Protein 4KUK (pdb70)

Nearest PDB structures (foldseek):
  4kuk-assembly1_A-2  TM=1.008E+00  e=7.410E-22  Dinoroseobacter shibae DFL 12 = DSM 16493
  6gbv-assembly1_A-2  TM=1.007E+00  e=4.038E-21  Dinoroseobacter shibae DFL 12 = DSM 16493
  6gba-assembly1_A-2  TM=1.007E+00  e=4.266E-21  Dinoroseobacter shibae DFL 12 = DSM 16493
  6gb3-assembly1_A-2  TM=1.007E+00  e=6.978E-21  Dinoroseobacter shibae DFL 12 = DSM 16493
  7zqu-assembly1_A-2  TM=9.534E-01  e=9.124E-20  Dinoroseobacter shibae DFL 12 = DSM 16493

Radius of gyration: 13.69 Å; Cα contacts (8 Å, |Δi|>4): 220; chains: 1; bounding box: 30×28×39 Å

Organism: Dinoroseobacter shibae (strain DSM 16493 / NCIMB 14021 / DFL 12) (NCBI:txid398580)

B-factor: mean 19.87, std 11.49, range [8.02, 72.9]

Foldseek 3Di:
DDDPPCVVPDPVQVPFFKWKFFVVDPQRFTQDTDVRVCVVQVHDPVVGGPHHPCQQADDPWDVVVVVVVVVVVVVQAWDWDFTWGHHPVGDIFTWGKIKHFDADPVRHTGIIMITTDTDD

Solvent-accessible surface area: 6971 Å² total; per-residue (Å²): 204,168,71,99,33,38,73,91,41,44,97,61,1,79,139,39,8,0,10,4,12,20,42,98,78,121,92,31,7,2,52,55,8,12,110,41,0,19,125,46,2,45,36,81,86,154,42,0,73,53,113,26,35,122,30,4,53,26,124,109,15,82,96,146,14,46,72,48,19,110,85,11,37,127,67,70,66,166,31,58,38,66,5,51,6,24,70,120,120,47,44,53,18,63,1,104,20,46,15,53,23,25,93,36,149,151,48,82,49,84,35,12,0,4,1,8,64,34,55,205

Sequence (120 aa):
DIADLRALLDEDEAEMSVVVFSDPSQPDNPMMIYVSDAFLVQQTGYTLEEVVLGRNCRRFLQGPDTNPHAVEAIRQGLKAETRFTIDILNYRKDGSAFVNRLRIRPIYDPEEGNLMFFAGAQNPVL

Structure (mmCIF, N/CA/C/O backbone):
data_4KUK
#
_entry.id   4KUK
#
_cell.length_a   89.978
_cell.length_b   30.595
_cell.length_c   49.332
_cell.angle_alpha   90.00
_cell.angle_beta   113.03
_cell.angle_gamma   90.00
#
_symmetry.space_group_name_H-M   'C 1 2 1'
#
loop_
_entity.id
_entity.type
_entity.pdbx_description
1 polymer 'blue-light photoreceptor'
2 non-polymer RIBOFLAVIN
3 non-polymer 'ACETIC ACID'
4 water water
#
loop_
_atom_site.group_PDB
_atom_site.id
_atom_site.type_symbol
_atom_site.label_atom_id
_atom_site.label_alt_id
_atom_site.label_comp_id
_atom_site.label_asym_id
_atom_site.label_entity_id
_atom_site.label_seq_id
_atom_site.pdbx_PDB_ins_code
_atom_site.Cartn_x
_atom_site.Cartn_y
_atom_site.Cartn_z
_atom_site.occupancy
_atom_site.B_iso_or_equiv
_atom_site.auth_seq_id
_atom_site.auth_comp_id
_atom_site.auth_asym_id
_atom_site.auth_atom_id
_atom_site.pdbx_PDB_model_num
ATOM 1 N N . ASP A 1 20 ? 21.513 5.542 -29.240 1.00 46.29 20 ASP A N 1
ATOM 2 C CA . ASP A 1 20 ? 20.533 6.410 -28.585 1.00 45.16 20 ASP A CA 1
ATOM 3 C C . ASP A 1 20 ? 19.823 5.732 -27.416 1.00 34.00 20 ASP A C 1
ATOM 4 O O . ASP A 1 20 ? 19.316 4.610 -27.531 1.00 27.93 20 ASP A O 1
ATOM 9 N N . ILE A 1 21 ? 19.783 6.431 -26.292 1.00 33.48 21 ILE A N 1
ATOM 10 C CA . ILE A 1 21 ? 19.220 5.889 -25.066 1.00 34.44 21 ILE A CA 1
ATOM 11 C C . ILE A 1 21 ? 17.890 6.563 -24.783 1.00 23.45 21 ILE A C 1
ATOM 12 O O . ILE A 1 21 ? 17.758 7.791 -24.907 1.00 31.66 21 ILE A O 1
ATOM 17 N N . ALA A 1 22 ? 16.895 5.753 -24.433 1.00 23.62 22 ALA A N 1
ATOM 18 C CA . ALA A 1 22 ? 15.599 6.286 -24.065 1.00 27.10 22 ALA A CA 1
ATOM 19 C C . ALA A 1 22 ? 15.758 7.216 -22.864 1.00 22.95 22 ALA A C 1
ATOM 20 O O . ALA A 1 22 ? 16.476 6.907 -21.890 1.00 24.57 22 ALA A O 1
ATOM 22 N N . ASP A 1 23 ? 15.094 8.359 -22.957 1.00 24.31 23 ASP A N 1
ATOM 23 C CA . ASP A 1 23 ? 14.981 9.292 -21.852 1.00 26.68 23 ASP A CA 1
ATOM 24 C C . ASP A 1 23 ? 13.829 8.847 -20.985 1.00 22.51 23 ASP A C 1
ATOM 25 O O . ASP A 1 23 ? 12.704 9.338 -21.112 1.00 25.39 23 ASP A O 1
ATOM 30 N N . LEU A 1 24 ? 14.104 7.914 -20.093 1.00 20.69 24 LEU A N 1
ATOM 31 C CA . LEU A 1 24 ? 13.052 7.352 -19.276 1.00 26.90 24 LEU A CA 1
ATOM 32 C C . LEU A 1 24 ? 12.476 8.388 -18.312 1.00 30.14 24 LEU A C 1
ATOM 33 O O . LEU A 1 24 ? 11.288 8.330 -17.961 1.00 32.68 24 LEU A O 1
ATOM 38 N N . ARG A 1 25 ? 13.297 9.364 -17.932 1.00 32.77 25 ARG A N 1
ATOM 39 C CA . ARG A 1 25 ? 12.868 10.371 -16.963 1.00 41.60 25 ARG A CA 1
ATOM 40 C C . ARG A 1 25 ? 11.797 11.251 -17.550 1.00 35.97 25 ARG A C 1
ATOM 41 O O . ARG A 1 25 ? 11.149 11.994 -16.818 1.00 39.84 25 ARG A O 1
ATOM 43 N N . ALA A 1 26 ? 11.596 11.179 -18.869 1.00 28.76 26 ALA A N 1
ATOM 44 C CA . ALA A 1 26 ? 10.544 11.965 -19.492 1.00 34.16 26 ALA A CA 1
ATOM 45 C C . ALA A 1 26 ? 9.180 11.486 -19.019 1.00 43.94 26 ALA A C 1
ATOM 46 O O . ALA A 1 26 ? 8.173 12.141 -19.252 1.00 60.61 26 ALA A O 1
ATOM 48 N N . LEU A 1 27 ? 9.152 10.355 -18.324 1.00 40.99 27 LEU A N 1
ATOM 49 C CA . LEU A 1 27 ? 7.892 9.712 -17.948 1.00 36.91 27 LEU A CA 1
ATOM 50 C C . LEU A 1 27 ? 7.644 9.878 -16.452 1.00 34.98 27 LEU A C 1
ATOM 51 O O . LEU A 1 27 ? 6.710 9.278 -15.891 1.00 37.04 27 LEU A O 1
ATOM 56 N N . LEU A 1 28 ? 8.505 10.681 -15.815 1.00 39.48 28 LEU A N 1
ATOM 57 C CA . LEU A 1 28 ? 8.408 11.019 -14.394 1.00 41.56 28 LEU A CA 1
ATOM 58 C C . LEU A 1 28 ? 7.329 12.067 -14.188 1.00 47.51 28 LEU A C 1
ATOM 59 O O . LEU A 1 28 ? 7.052 12.862 -15.093 1.00 50.61 28 LEU A O 1
ATOM 64 N N . ASP A 1 29 ? 6.731 12.065 -12.995 1.00 54.09 29 ASP A N 1
ATOM 65 C CA . ASP A 1 29 ? 5.801 13.119 -12.574 1.00 45.90 29 ASP A CA 1
ATOM 66 C C . ASP A 1 29 ? 6.608 14.268 -11.970 1.00 49.32 29 ASP A C 1
ATOM 67 O O . ASP A 1 29 ? 7.809 14.111 -11.695 1.00 50.26 29 ASP A O 1
ATOM 69 N N . GLU A 1 30 ? 5.953 15.415 -11.772 1.00 51.21 30 GLU A N 1
ATOM 70 C CA . GLU A 1 30 ? 6.625 16.600 -11.252 1.00 54.22 30 GLU A CA 1
ATOM 71 C C . GLU A 1 30 ? 7.167 16.345 -9.847 1.00 57.98 30 GLU A C 1
ATOM 72 O O . GLU A 1 30 ? 8.285 16.763 -9.530 1.00 54.01 30 GLU A O 1
ATOM 74 N N . ASP A 1 31 ? 6.387 15.642 -9.020 1.00 55.53 31 ASP A N 1
ATOM 75 C CA . ASP A 1 31 ? 6.814 15.277 -7.663 1.00 51.10 31 ASP A CA 1
ATOM 76 C C . ASP A 1 31 ? 8.107 14.461 -7.658 1.00 51.11 31 ASP A C 1
ATOM 77 O O . ASP A 1 31 ? 8.922 14.555 -6.733 1.00 50.93 31 ASP A O 1
ATOM 79 N N . GLU A 1 32 ? 8.286 13.661 -8.704 1.00 45.65 32 GLU A N 1
ATOM 80 C CA . GLU A 1 32 ? 9.364 12.678 -8.752 1.00 48.11 32 GLU A CA 1
ATOM 81 C C . GLU A 1 32 ? 10.723 13.261 -9.177 1.00 52.55 32 GLU A C 1
ATOM 82 O O . GLU A 1 32 ? 11.765 12.629 -8.968 1.00 50.23 32 GLU A O 1
ATOM 88 N N . ALA A 1 33 ? 10.709 14.472 -9.739 1.00 42.99 33 ALA A N 1
ATOM 89 C CA . ALA A 1 33 ? 11.908 15.070 -10.334 1.00 45.39 33 ALA A CA 1
ATOM 90 C C . ALA A 1 33 ? 13.088 15.241 -9.371 1.00 48.80 33 ALA A C 1
ATOM 91 O O . ALA A 1 33 ? 14.237 14.964 -9.747 1.00 53.48 33 ALA A O 1
ATOM 93 N N . GLU A 1 34 ? 12.830 15.685 -8.140 1.00 36.26 34 GLU A N 1
ATOM 94 C CA . GLU A 1 34 ? 13.928 15.858 -7.177 1.00 29.07 34 GLU A CA 1
ATOM 95 C C . GLU A 1 34 ? 14.125 14.610 -6.317 1.00 36.29 34 GLU A C 1
ATOM 96 O O . GLU A 1 34 ? 14.785 14.645 -5.282 1.00 38.63 34 GLU A O 1
ATOM 102 N N . MET A 1 35 ? 13.523 13.502 -6.715 1.00 28.59 35 MET A N 1
ATOM 103 C CA . MET A 1 35 ? 13.495 12.426 -5.799 1.00 30.95 35 MET A CA 1
ATOM 104 C C . MET A 1 35 ? 14.365 11.297 -6.249 1.00 19.63 35 MET A C 1
ATOM 105 O O . MET A 1 35 ? 14.848 11.191 -7.408 1.00 13.47 35 MET A O 1
ATOM 110 N N . SER A 1 36 ? 14.513 10.414 -5.296 1.00 18.59 36 SER A N 1
ATOM 111 C CA . SER A 1 36 ? 14.817 9.039 -5.575 1.00 14.96 36 SER A CA 1
ATOM 112 C C . SER A 1 36 ? 13.627 8.456 -6.334 1.00 13.29 36 SER A C 1
ATOM 113 O O . SER A 1 36 ? 12.471 8.380 -5.815 1.00 14.78 36 SER A O 1
ATOM 116 N N . VAL A 1 37 ? 13.885 8.093 -7.582 1.00 15.75 37 VAL A N 1
ATOM 117 C CA A VAL A 1 37 ? 12.870 7.451 -8.378 0.64 15.98 37 VAL A CA 1
ATOM 118 C CA B VAL A 1 37 ? 12.873 7.490 -8.435 0.36 15.87 37 VAL A CA 1
ATOM 119 C C . VAL A 1 37 ? 13.503 6.401 -9.281 1.00 12.71 37 VAL A C 1
ATOM 120 O O . VAL A 1 37 ? 14.660 6.539 -9.717 1.00 11.30 37 VAL A O 1
ATOM 127 N N . VAL A 1 38 ? 12.751 5.321 -9.524 1.00 12.51 38 VAL A N 1
ATOM 128 C CA . VAL A 1 38 ? 13.245 4.213 -10.327 1.00 10.44 38 VAL A CA 1
ATOM 129 C C . VAL A 1 38 ? 12.129 3.726 -11.239 1.00 11.66 38 VAL A C 1
ATOM 130 O O . VAL A 1 38 ? 10.943 3.956 -10.967 1.00 12.58 38 VAL A O 1
ATOM 134 N N . PHE A 1 39 ? 12.500 3.080 -12.343 1.00 10.12 39 PHE A N 1
ATOM 135 C CA . PHE A 1 39 ? 11.520 2.353 -13.174 1.00 10.09 39 PHE A CA 1
ATOM 136 C C . PHE A 1 39 ? 11.968 0.916 -13.287 1.00 9.63 39 PHE A C 1
ATOM 137 O O . PHE A 1 39 ? 13.156 0.662 -13.465 1.00 11.36 39 PHE A O 1
ATOM 145 N N . SER A 1 40 ? 11.025 -0.011 -13.182 1.00 10.75 40 SER A N 1
ATOM 146 C CA . SER A 1 40 ? 11.288 -1.429 -13.395 1.00 11.22 40 SER A CA 1
ATOM 147 C C . SER A 1 40 ? 10.560 -1.906 -14.646 1.00 10.44 40 SER A C 1
ATOM 148 O O . SER A 1 40 ? 9.598 -1.275 -15.101 1.00 13.31 40 SER A O 1
ATOM 151 N N . ASP A 1 41 ? 11.052 -3.008 -15.201 1.00 11.82 41 ASP A N 1
ATOM 152 C CA . ASP A 1 41 ? 10.434 -3.624 -16.380 1.00 13.92 41 ASP A CA 1
ATOM 153 C C . ASP A 1 41 ? 9.874 -4.997 -16.004 1.00 14.78 41 ASP A C 1
ATOM 154 O O . ASP A 1 41 ? 10.622 -5.972 -15.940 1.00 14.39 41 ASP A O 1
ATOM 159 N N . PRO A 1 42 ? 8.573 -5.072 -15.732 1.00 15.79 42 PRO A N 1
ATOM 160 C CA . PRO A 1 42 ? 7.977 -6.342 -15.278 1.00 16.32 42 PRO A CA 1
ATOM 161 C C . PRO A 1 42 ? 7.908 -7.423 -16.352 1.00 18.12 42 PRO A C 1
ATOM 162 O O . PRO A 1 42 ? 7.591 -8.574 -16.030 1.00 20.91 42 PRO A O 1
ATOM 166 N N . SER A 1 43 ? 8.201 -7.079 -17.598 1.00 17.10 43 SER A N 1
ATOM 167 C CA . SER A 1 43 ? 8.238 -8.091 -18.636 1.00 18.15 43 SER A CA 1
ATOM 168 C C . SER A 1 43 ? 9.594 -8.799 -18.689 1.00 20.93 43 SER A C 1
ATOM 169 O O . SER A 1 43 ? 9.748 -9.773 -19.416 1.00 23.66 43 SER A O 1
ATOM 172 N N . GLN A 1 44 ? 10.570 -8.346 -17.897 1.00 18.08 44 GLN A N 1
ATOM 173 C CA . GLN A 1 44 ? 11.841 -9.032 -17.840 1.00 18.96 44 GLN A CA 1
ATOM 174 C C . GLN A 1 44 ? 11.864 -9.911 -16.608 1.00 19.26 44 GLN A C 1
ATOM 175 O O . GLN A 1 44 ? 11.168 -9.624 -15.623 1.00 20.14 44 GLN A O 1
ATOM 181 N N . PRO A 1 45 ? 12.671 -10.984 -16.640 1.00 20.51 45 PRO A N 1
ATOM 182 C CA . PRO A 1 45 ? 12.775 -11.874 -15.474 1.00 21.32 45 PRO A CA 1
ATOM 183 C C . PRO A 1 45 ? 13.161 -11.106 -14.217 1.00 18.84 45 PRO A C 1
ATOM 184 O O . PRO A 1 45 ? 14.134 -10.339 -14.213 1.00 19.85 45 PRO A O 1
ATOM 188 N N . ASP A 1 46 ? 12.365 -11.294 -13.176 1.00 18.26 46 ASP A N 1
ATOM 189 C CA . ASP A 1 46 ? 12.620 -10.706 -11.852 1.00 14.64 46 ASP A CA 1
ATOM 190 C C . ASP A 1 46 ? 12.363 -9.204 -11.790 1.00 14.59 46 ASP A C 1
ATOM 191 O O . ASP A 1 46 ? 12.775 -8.576 -10.838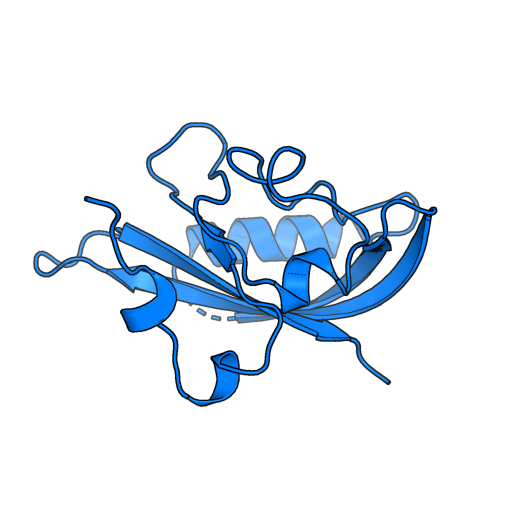 1.00 14.59 46 ASP A O 1
ATOM 196 N N . ASN A 1 47 ? 11.625 -8.652 -12.758 1.00 13.67 47 ASN A N 1
ATOM 197 C CA . ASN A 1 47 ? 11.151 -7.261 -12.686 1.00 13.50 47 ASN A CA 1
ATOM 198 C C . ASN A 1 47 ? 12.280 -6.287 -12.288 1.00 12.70 47 ASN A C 1
ATOM 199 O O . ASN A 1 47 ? 12.200 -5.596 -11.255 1.00 12.50 47 ASN A O 1
ATOM 204 N N . PRO A 1 48 ? 13.335 -6.249 -13.092 1.00 11.75 48 PRO A N 1
ATOM 205 C CA . PRO A 1 48 ? 14.538 -5.492 -12.716 1.00 12.52 48 PRO A CA 1
ATOM 206 C C . PRO A 1 48 ? 14.373 -3.996 -12.931 1.00 12.21 48 PRO A C 1
ATOM 207 O O . PRO A 1 48 ? 13.578 -3.543 -13.768 1.00 12.03 48 PRO A O 1
ATOM 211 N N A MET A 1 49 ? 15.113 -3.207 -12.164 0.63 8.43 49 MET A N 1
ATOM 212 N N B MET A 1 49 ? 15.151 -3.229 -12.170 0.37 14.91 49 MET A N 1
ATOM 213 C CA A MET A 1 49 ? 15.203 -1.781 -12.436 0.63 10.78 49 MET A CA 1
ATOM 214 C CA B MET A 1 49 ? 15.348 -1.802 -12.408 0.37 10.68 49 MET A CA 1
ATOM 215 C C A MET A 1 49 ? 15.978 -1.516 -13.710 0.63 10.92 49 MET A C 1
ATOM 216 C C B MET A 1 49 ? 15.983 -1.580 -13.776 0.37 15.53 49 MET A C 1
ATOM 217 O O A MET A 1 49 ? 17.107 -2.026 -13.900 0.63 12.06 49 MET A O 1
ATOM 218 O O B MET A 1 49 ? 17.027 -2.174 -14.094 0.37 17.95 49 MET A O 1
ATOM 227 N N . ILE A 1 50 ? 15.379 -0.713 -14.581 1.00 11.26 50 ILE A N 1
ATOM 228 C CA . ILE A 1 50 ? 15.994 -0.321 -15.855 1.00 12.35 50 ILE A CA 1
ATOM 229 C C . ILE A 1 50 ? 16.439 1.133 -15.838 1.00 12.18 50 ILE A C 1
ATOM 230 O O . ILE A 1 50 ? 17.163 1.566 -16.739 1.00 13.73 50 ILE A O 1
ATOM 235 N N . TYR A 1 51 ? 16.034 1.874 -14.808 1.00 12.02 51 TYR A N 1
ATOM 236 C CA . TYR A 1 51 ? 16.455 3.260 -14.616 1.00 12.62 51 TYR A CA 1
ATOM 237 C C . TYR A 1 51 ? 16.402 3.598 -13.132 1.00 12.67 51 TYR A C 1
ATOM 238 O O . TYR A 1 51 ? 15.429 3.240 -12.449 1.00 11.55 51 TYR A O 1
ATOM 247 N N . VAL A 1 52 ? 17.431 4.280 -12.633 1.00 12.97 52 VAL A N 1
ATOM 248 C CA . VAL A 1 52 ? 17.379 4.837 -11.287 1.00 11.87 52 VAL A CA 1
ATOM 249 C C . VAL A 1 52 ? 17.945 6.267 -11.340 1.00 10.88 52 VAL A C 1
ATOM 250 O O . VAL A 1 52 ? 18.898 6.563 -12.084 1.00 16.15 52 VAL A O 1
ATOM 254 N N . SER A 1 53 ? 17.361 7.161 -10.566 1.00 10.78 53 SER A N 1
ATOM 255 C CA . SER A 1 53 ? 17.828 8.538 -10.534 1.00 11.28 53 SER A CA 1
ATOM 256 C C . SER A 1 53 ? 19.110 8.645 -9.680 1.00 10.88 53 SER A C 1
ATOM 257 O O . SER A 1 53 ? 19.431 7.760 -8.863 1.00 10.36 53 SER A O 1
ATOM 260 N N . ASP A 1 54 ? 19.848 9.723 -9.884 1.00 10.87 54 ASP A N 1
ATOM 261 C CA . ASP A 1 54 ? 21.061 9.893 -9.099 1.00 11.47 54 ASP A CA 1
ATOM 262 C C . ASP A 1 54 ? 20.707 10.024 -7.625 1.00 9.86 54 ASP A C 1
ATOM 263 O O . ASP A 1 54 ? 21.431 9.535 -6.772 1.00 10.92 54 ASP A O 1
ATOM 268 N N . ALA A 1 55 ? 19.563 10.617 -7.301 1.00 11.34 55 ALA A N 1
ATOM 269 C CA . ALA A 1 55 ? 19.164 10.721 -5.887 1.00 10.48 55 ALA A CA 1
ATOM 270 C C . ALA A 1 55 ? 18.962 9.344 -5.260 1.00 11.30 55 ALA A C 1
ATOM 271 O O . ALA A 1 55 ? 19.260 9.150 -4.072 1.00 10.84 55 ALA A O 1
ATOM 273 N N . PHE A 1 56 ? 18.466 8.384 -6.043 1.00 9.99 56 PHE A N 1
ATOM 274 C CA . PHE A 1 56 ? 18.332 7.024 -5.537 1.00 9.59 56 PHE A CA 1
ATOM 275 C C . PHE A 1 56 ? 19.702 6.465 -5.191 1.00 12.18 56 PHE A C 1
ATOM 276 O O . PHE A 1 56 ? 19.881 5.890 -4.123 1.00 10.37 56 PHE A O 1
ATOM 284 N N . LEU A 1 57 ? 20.661 6.630 -6.105 1.00 10.80 57 LEU A N 1
ATOM 285 C CA . LEU A 1 57 ? 21.989 6.045 -5.886 1.00 10.38 57 LEU A CA 1
ATOM 286 C C . LEU A 1 57 ? 22.647 6.707 -4.696 1.00 12.67 57 LEU A C 1
ATOM 287 O O . LEU A 1 57 ? 23.335 6.042 -3.917 1.00 10.38 57 LEU A O 1
ATOM 292 N N . VAL A 1 58 ? 22.456 8.021 -4.559 1.00 10.05 58 VAL A N 1
ATOM 293 C CA . VAL A 1 58 ? 23.083 8.758 -3.459 1.00 10.49 58 VAL A CA 1
ATOM 294 C C . VAL A 1 58 ? 22.492 8.310 -2.120 1.00 11.93 58 VAL A C 1
ATOM 295 O O . VAL A 1 58 ? 23.225 8.076 -1.150 1.00 12.21 58 VAL A O 1
ATOM 299 N N . GLN A 1 59 ? 21.163 8.237 -2.034 1.00 11.33 59 GLN A N 1
ATOM 300 C CA A GLN A 1 59 ? 20.494 7.818 -0.798 0.48 13.26 59 GLN A CA 1
ATOM 301 C CA B GLN A 1 59 ? 20.544 7.853 -0.778 0.52 11.77 59 GLN A CA 1
ATOM 302 C C . GLN A 1 59 ? 20.877 6.400 -0.377 1.00 13.26 59 GLN A C 1
ATOM 303 O O . GLN A 1 59 ? 21.001 6.091 0.802 1.00 17.17 59 GLN A O 1
ATOM 314 N N . THR A 1 60 ? 21.052 5.513 -1.342 1.00 11.72 60 THR A N 1
ATOM 315 C CA . THR A 1 60 ? 21.249 4.096 -1.018 1.00 11.36 60 THR A CA 1
ATOM 316 C C . THR A 1 60 ? 22.716 3.662 -0.935 1.00 11.28 60 THR A C 1
ATOM 317 O O . THR A 1 60 ? 22.984 2.583 -0.410 1.00 12.67 60 THR A O 1
ATOM 321 N N . GLY A 1 61 ? 23.643 4.485 -1.444 1.00 11.57 61 GLY A N 1
ATOM 322 C CA . GLY A 1 61 ? 25.060 4.192 -1.313 1.00 12.47 61 GLY A CA 1
ATOM 323 C C . GLY A 1 61 ? 25.646 3.303 -2.416 1.00 11.19 61 GLY A C 1
ATOM 324 O O . GLY A 1 61 ? 26.769 2.764 -2.252 1.00 13.33 61 GLY A O 1
ATOM 325 N N . TYR A 1 62 ? 24.911 3.167 -3.539 1.00 11.13 62 TYR A N 1
ATOM 326 C CA .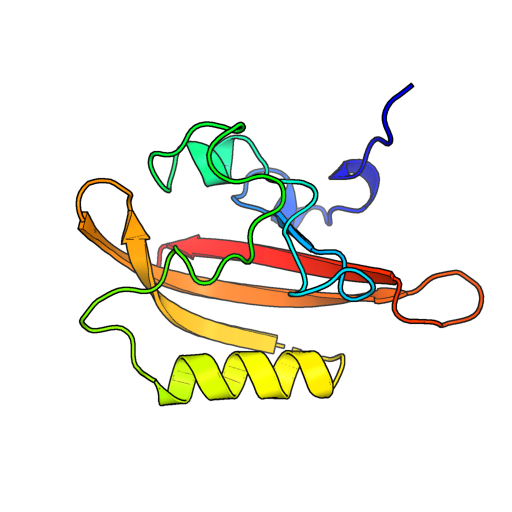 TYR A 1 62 ? 25.327 2.309 -4.656 1.00 10.30 62 TYR A CA 1
ATOM 327 C C . TYR A 1 62 ? 25.785 3.067 -5.888 1.00 14.12 62 TYR A C 1
ATOM 328 O O . TYR A 1 62 ? 25.439 4.236 -6.075 1.00 13.33 62 TYR A O 1
ATOM 337 N N . THR A 1 63 ? 26.535 2.378 -6.744 1.00 15.36 63 THR A N 1
ATOM 338 C CA . THR A 1 63 ? 26.849 2.900 -8.071 1.00 16.61 63 THR A CA 1
ATOM 339 C C . THR A 1 63 ? 25.829 2.344 -9.064 1.00 14.27 63 THR A C 1
ATOM 340 O O . THR A 1 63 ? 25.106 1.382 -8.778 1.00 15.01 63 THR A O 1
ATOM 344 N N . LEU A 1 64 ? 25.759 2.960 -10.225 1.00 15.88 64 LEU A N 1
ATOM 345 C CA . LEU A 1 64 ? 24.819 2.540 -11.246 1.00 14.06 64 LEU A CA 1
ATOM 346 C C . LEU A 1 64 ? 25.020 1.075 -11.613 1.00 16.34 64 LEU A C 1
ATOM 347 O O . LEU A 1 64 ? 24.042 0.320 -11.693 1.00 19.05 64 LEU A O 1
ATOM 352 N N . GLU A 1 65 ? 26.279 0.663 -11.801 1.00 20.38 65 GLU A N 1
ATOM 353 C CA . GLU A 1 65 ? 26.620 -0.706 -12.212 1.00 22.79 65 GLU A CA 1
ATOM 354 C C . GLU A 1 65 ? 26.106 -1.727 -11.194 1.00 22.53 65 GLU A C 1
ATOM 355 O O . GLU A 1 65 ? 25.771 -2.869 -11.540 1.00 21.39 65 GLU A O 1
ATOM 361 N N . GLU A 1 66 ? 26.007 -1.303 -9.936 1.00 17.64 66 GLU A N 1
ATOM 362 C CA . GLU A 1 66 ? 25.613 -2.201 -8.873 1.00 18.39 66 GLU A CA 1
ATOM 363 C C . GLU A 1 66 ? 24.115 -2.410 -8.807 1.00 18.61 66 GLU A C 1
ATOM 364 O O . GLU A 1 66 ? 23.656 -3.347 -8.165 1.00 26.50 66 GLU A O 1
ATOM 370 N N . VAL A 1 67 ? 23.350 -1.539 -9.455 1.00 16.08 67 VAL A N 1
ATOM 371 C CA A VAL A 1 67 ? 21.898 -1.512 -9.318 0.34 19.88 67 VAL A CA 1
ATOM 372 C CA B VAL A 1 67 ? 21.905 -1.635 -9.313 0.66 16.61 67 VAL A CA 1
ATOM 373 C C . VAL A 1 67 ? 21.123 -1.885 -10.594 1.00 14.37 67 VAL A C 1
ATOM 374 O O . VAL A 1 67 ? 20.117 -2.593 -10.547 1.00 14.07 67 VAL A O 1
ATOM 381 N N . LEU A 1 68 ? 21.559 -1.359 -11.742 1.00 14.47 68 LEU A N 1
ATOM 382 C CA . LEU A 1 68 ? 20.760 -1.605 -12.966 1.00 15.42 68 LEU A CA 1
ATOM 383 C C . LEU A 1 68 ? 20.683 -3.073 -13.279 1.00 14.64 68 LEU A C 1
ATOM 384 O O . LEU A 1 68 ? 21.687 -3.781 -13.205 1.00 15.26 68 LEU A O 1
ATOM 389 N N . GLY A 1 69 ? 19.487 -3.508 -13.651 1.00 14.19 69 GLY A N 1
ATOM 390 C CA . GLY A 1 69 ? 19.261 -4.886 -14.030 1.00 14.74 69 GLY A CA 1
ATOM 391 C C . GLY A 1 69 ? 18.950 -5.765 -12.835 1.00 12.09 69 GLY A C 1
ATOM 392 O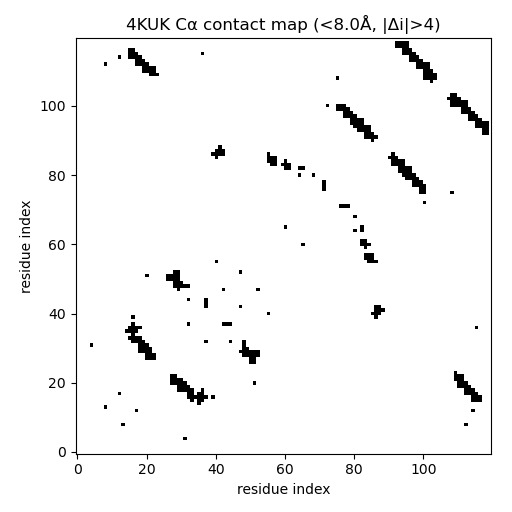 O . GLY A 1 69 ? 18.770 -6.968 -13.014 1.00 15.62 69 GLY A O 1
ATOM 393 N N . ARG A 1 70 ? 18.876 -5.178 -11.627 1.00 12.50 70 ARG A N 1
ATOM 394 C CA . ARG A 1 70 ? 18.507 -5.941 -10.433 1.00 11.61 70 ARG A CA 1
ATOM 395 C C . ARG A 1 70 ? 17.140 -5.516 -9.944 1.00 9.49 70 ARG A C 1
ATOM 396 O O . ARG A 1 70 ? 16.790 -4.351 -10.037 1.00 10.20 70 ARG A O 1
ATOM 404 N N . ASN A 1 71 ? 16.416 -6.459 -9.351 1.00 11.04 71 ASN A N 1
ATOM 405 C CA . ASN A 1 71 ? 15.216 -6.142 -8.595 1.00 11.46 71 ASN A CA 1
ATOM 406 C C . ASN A 1 71 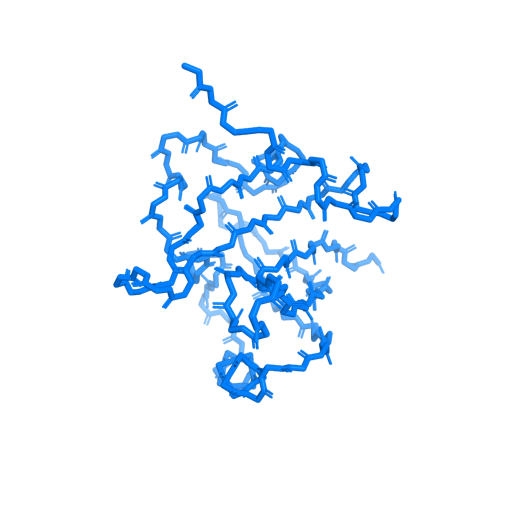? 15.567 -5.287 -7.372 1.00 8.72 71 ASN A C 1
ATOM 407 O O . ASN A 1 71 ? 16.588 -5.494 -6.729 1.00 12.95 71 ASN A O 1
ATOM 412 N N . CYS A 1 72 ? 14.700 -4.336 -7.021 1.00 10.89 72 CYS A N 1
ATOM 413 C CA . CYS A 1 72 ? 14.985 -3.420 -5.937 1.00 10.17 72 CYS A CA 1
ATOM 414 C C . CYS A 1 72 ? 14.913 -4.041 -4.525 1.00 10.40 72 CYS A C 1
ATOM 415 O O . CYS A 1 72 ? 15.106 -3.335 -3.525 1.00 12.09 72 CYS A O 1
ATOM 418 N N A ARG A 1 73 ? 14.667 -5.345 -4.426 0.48 10.40 73 ARG A N 1
ATOM 419 N N B ARG A 1 73 ? 14.690 -5.363 -4.460 0.52 12.67 73 ARG A N 1
ATOM 420 C CA A ARG A 1 73 ? 14.582 -5.952 -3.097 0.48 11.59 73 ARG A CA 1
ATOM 421 C CA B ARG A 1 73 ? 14.665 -6.106 -3.188 0.52 15.09 73 ARG A CA 1
ATOM 422 C C A ARG A 1 73 ? 15.957 -6.003 -2.363 0.48 12.27 73 ARG A C 1
ATOM 423 C C B ARG A 1 73 ? 15.943 -5.915 -2.357 0.52 13.42 73 ARG A C 1
ATOM 424 O O A ARG A 1 73 ? 16.027 -6.401 -1.200 0.48 15.77 73 ARG A O 1
ATOM 425 O O B ARG A 1 73 ? 15.939 -6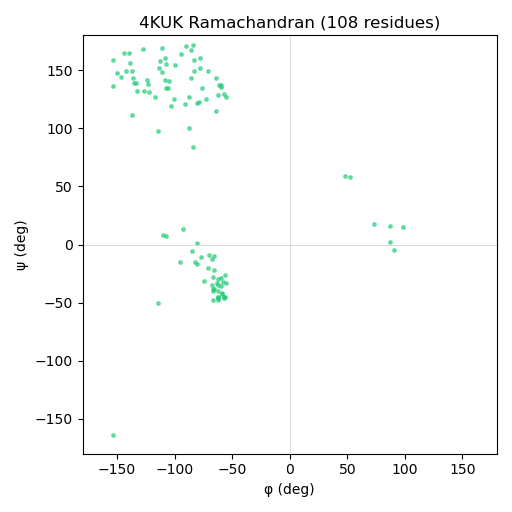.080 -1.136 0.52 9.57 73 ARG A O 1
ATOM 440 N N . PHE A 1 74 ? 17.046 -5.592 -3.020 1.00 12.86 74 PHE A N 1
ATOM 441 C CA . PHE A 1 74 ? 18.327 -5.441 -2.303 1.00 12.34 74 PHE A CA 1
ATOM 442 C C . PHE A 1 74 ? 18.302 -4.286 -1.264 1.00 9.52 74 PHE A C 1
ATOM 443 O O . PHE A 1 74 ? 19.169 -4.213 -0.415 1.00 13.04 74 PHE A O 1
ATOM 451 N N . LEU A 1 75 ? 17.300 -3.394 -1.318 1.00 10.26 75 LEU A N 1
ATOM 452 C CA . LEU A 1 75 ? 17.151 -2.386 -0.276 1.00 10.72 75 LEU A CA 1
ATOM 453 C C . LEU A 1 75 ? 16.535 -2.970 1.005 1.00 9.44 75 LEU A C 1
ATOM 454 O O . LEU A 1 75 ? 16.521 -2.307 2.048 1.00 11.29 75 LEU A O 1
ATOM 459 N N . GLN A 1 76 ? 16.032 -4.196 0.938 1.00 9.45 76 GLN A N 1
ATOM 460 C CA . GLN A 1 76 ? 15.463 -4.806 2.151 1.00 10.76 76 GLN A CA 1
ATOM 461 C C . GLN A 1 76 ? 16.600 -5.411 2.969 1.00 12.46 76 GLN A C 1
ATOM 462 O O . GLN A 1 76 ? 17.676 -5.701 2.437 1.00 15.30 76 GLN A O 1
ATOM 468 N N . GLY A 1 77 ? 16.380 -5.609 4.258 1.00 10.96 77 GLY A N 1
ATOM 469 C CA . GLY A 1 77 ? 17.444 -6.085 5.130 1.00 10.54 77 GLY A CA 1
ATOM 470 C C . GLY A 1 77 ? 16.880 -6.832 6.324 1.00 10.75 77 GLY A C 1
ATOM 471 O O . GLY A 1 77 ? 15.720 -7.259 6.331 1.00 11.93 77 GLY A O 1
ATOM 472 N N . PRO A 1 78 ? 17.699 -7.020 7.346 1.00 12.75 78 PRO A N 1
ATOM 473 C CA . PRO A 1 78 ? 17.400 -8.032 8.365 1.00 15.70 78 PRO A CA 1
ATOM 474 C C . PRO A 1 78 ? 16.116 -7.784 9.138 1.00 13.05 78 PRO A C 1
ATOM 475 O O . PRO A 1 78 ? 15.460 -8.748 9.518 1.00 15.76 78 PRO A O 1
ATOM 479 N N . ASP A 1 79 ? 15.721 -6.530 9.316 1.00 11.76 79 ASP A N 1
ATOM 480 C CA . ASP A 1 79 ? 14.530 -6.235 10.122 1.00 13.20 79 ASP A CA 1
ATOM 481 C C . ASP A 1 79 ? 13.386 -5.739 9.259 1.00 13.32 79 ASP A C 1
ATOM 482 O O . ASP A 1 79 ? 12.379 -5.323 9.785 1.00 15.03 79 ASP A O 1
ATOM 487 N N . THR A 1 80 ? 13.539 -5.800 7.932 1.00 11.75 80 THR A N 1
ATOM 488 C CA . THR A 1 80 ? 12.425 -5.482 7.042 1.00 12.48 80 THR A CA 1
ATOM 489 C C . THR A 1 80 ? 11.267 -6.444 7.324 1.00 10.63 80 THR A C 1
ATOM 490 O O . THR A 1 80 ? 11.468 -7.657 7.473 1.00 13.04 80 THR A O 1
ATOM 494 N N . ASN A 1 81 ? 10.039 -5.923 7.368 1.00 10.41 81 ASN A N 1
ATOM 495 C CA . ASN A 1 81 ? 8.896 -6.785 7.682 1.00 12.12 81 ASN A CA 1
ATOM 496 C C . ASN A 1 81 ? 8.482 -7.609 6.448 1.00 13.77 81 ASN A C 1
ATOM 497 O O . ASN A 1 81 ? 8.170 -7.048 5.416 1.00 12.06 81 ASN A O 1
ATOM 502 N N . PRO A 1 82 ? 8.471 -8.945 6.559 1.00 13.38 82 PRO A N 1
ATOM 503 C CA . PRO A 1 82 ? 8.172 -9.776 5.383 1.00 12.35 82 PRO A CA 1
ATOM 504 C C . PRO A 1 82 ? 6.735 -9.602 4.889 1.00 10.54 82 PRO A C 1
ATOM 505 O O . PRO A 1 82 ? 6.469 -9.845 3.710 1.00 11.71 82 PRO A O 1
ATOM 509 N N . HIS A 1 83 ? 5.830 -9.143 5.752 1.00 10.77 83 HIS A N 1
ATOM 510 C CA . HIS A 1 83 ? 4.477 -8.877 5.277 1.00 10.73 83 HIS A CA 1
ATOM 511 C C . HIS A 1 83 ? 4.422 -7.604 4.431 1.00 9.51 83 HIS A C 1
ATOM 512 O O . HIS A 1 83 ? 3.608 -7.503 3.505 1.00 11.03 83 HIS A O 1
ATOM 519 N N . ALA A 1 84 ? 5.273 -6.638 4.735 1.00 10.02 84 ALA A N 1
ATOM 520 C CA . ALA A 1 84 ? 5.323 -5.445 3.899 1.00 11.35 84 ALA A CA 1
ATOM 521 C C . ALA A 1 84 ? 5.861 -5.810 2.513 1.00 10.88 84 ALA A C 1
ATOM 522 O O . ALA A 1 84 ? 5.402 -5.286 1.489 1.00 11.00 84 ALA A O 1
ATOM 524 N N . VAL A 1 85 ? 6.835 -6.718 2.485 1.00 9.86 85 VAL A N 1
ATOM 525 C CA . VAL A 1 85 ? 7.369 -7.185 1.219 1.00 9.82 85 VAL A CA 1
ATOM 526 C C . VAL A 1 85 ? 6.258 -7.884 0.423 1.00 9.39 85 VAL A C 1
ATOM 527 O O . VAL A 1 85 ? 6.114 -7.659 -0.793 1.00 11.40 85 VAL A O 1
ATOM 531 N N . GLU A 1 86 ? 5.479 -8.739 1.081 1.00 11.78 86 GLU A N 1
ATOM 532 C CA . GLU A 1 86 ? 4.401 -9.422 0.374 1.00 11.93 86 GLU A CA 1
ATOM 533 C C . GLU A 1 86 ? 3.301 -8.444 -0.058 1.00 10.68 86 GLU A C 1
ATOM 534 O O . GLU A 1 86 ? 2.695 -8.603 -1.134 1.00 10.91 86 GLU A O 1
ATOM 540 N N . ALA A 1 87 ? 3.040 -7.432 0.761 1.00 10.41 87 ALA A N 1
ATOM 541 C CA . ALA A 1 87 ? 2.102 -6.376 0.376 1.00 9.63 87 ALA A CA 1
ATOM 542 C C . AL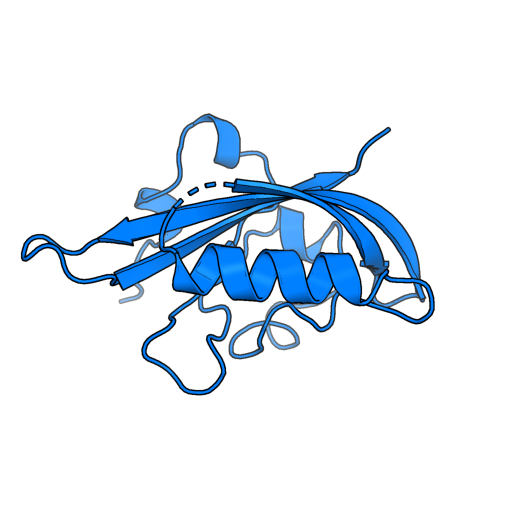A A 1 87 ? 2.522 -5.698 -0.944 1.00 8.55 87 ALA A C 1
ATOM 543 O O . ALA A 1 87 ? 1.696 -5.460 -1.823 1.00 10.46 87 ALA A O 1
ATOM 545 N N . ILE A 1 88 ? 3.803 -5.361 -1.075 1.00 10.92 88 ILE A N 1
ATOM 546 C CA . ILE A 1 88 ? 4.277 -4.755 -2.314 1.00 10.80 88 ILE A CA 1
ATOM 547 C C . ILE A 1 88 ? 4.094 -5.727 -3.472 1.00 11.45 88 ILE A C 1
ATOM 548 O O . ILE A 1 88 ? 3.625 -5.332 -4.553 1.00 12.55 88 ILE A O 1
ATOM 553 N N . ARG A 1 89 ? 4.466 -6.993 -3.266 1.00 9.70 89 ARG A N 1
ATOM 554 C CA . ARG A 1 89 ? 4.313 -7.992 -4.336 1.00 10.24 89 ARG A CA 1
ATOM 555 C C . ARG A 1 89 ? 2.860 -8.068 -4.826 1.00 10.54 89 ARG A C 1
ATOM 556 O O . ARG A 1 89 ? 2.601 -8.080 -6.027 1.00 11.89 89 ARG A O 1
ATOM 564 N N . GLN A 1 90 ? 1.927 -8.100 -3.882 1.00 11.09 90 GLN A N 1
ATOM 565 C CA . GLN A 1 90 ? 0.505 -8.131 -4.230 1.00 10.85 90 GLN A CA 1
ATOM 566 C C . GLN A 1 90 ? 0.049 -6.829 -4.903 1.00 11.00 90 GLN A C 1
ATOM 567 O O . GLN A 1 90 ? -0.756 -6.853 -5.844 1.00 10.15 90 GLN A O 1
ATOM 573 N N . GLY A 1 91 ? 0.547 -5.698 -4.409 1.00 9.85 91 GLY A N 1
ATOM 574 C CA . GLY A 1 91 ? 0.247 -4.415 -5.005 1.00 10.77 91 GLY A CA 1
ATOM 575 C C . GLY A 1 91 ? 0.684 -4.379 -6.470 1.00 11.30 91 GLY A C 1
ATOM 576 O O . GLY A 1 91 ? -0.024 -3.815 -7.339 1.00 13.08 91 GLY A O 1
ATOM 577 N N . LEU A 1 92 ? 1.871 -4.948 -6.752 1.00 10.14 92 LEU A N 1
ATOM 578 C CA . LEU A 1 92 ? 2.356 -5.036 -8.138 1.00 11.58 92 LEU A CA 1
ATOM 579 C C . LEU A 1 92 ? 1.410 -5.900 -8.980 1.00 11.33 92 LEU A C 1
ATOM 580 O O . LEU A 1 92 ? 1.051 -5.534 -10.109 1.00 13.22 92 LEU A O 1
ATOM 585 N N . LYS A 1 93 ? 1.011 -7.047 -8.443 1.00 11.00 93 LYS A N 1
ATOM 586 C CA . LYS A 1 93 ? 0.076 -7.922 -9.164 1.00 10.86 93 LYS A CA 1
ATOM 587 C C . LYS A 1 93 ? -1.240 -7.223 -9.447 1.00 12.43 93 LYS A C 1
ATOM 588 O O . LYS A 1 93 ? -1.857 -7.474 -10.504 1.00 14.23 93 LYS A O 1
ATOM 594 N N . ALA A 1 94 ? -1.678 -6.372 -8.513 1.00 11.00 94 ALA A N 1
ATOM 595 C CA . ALA A 1 94 ? -2.929 -5.622 -8.673 1.00 11.74 94 ALA A CA 1
ATOM 596 C C . ALA A 1 94 ? -2.848 -4.524 -9.744 1.00 11.84 94 ALA A C 1
ATOM 597 O O . ALA A 1 94 ? -3.890 -4.058 -10.233 1.00 13.42 94 ALA A O 1
ATOM 599 N N . GLU A 1 95 ? -1.634 -4.101 -10.093 1.00 12.63 95 GLU A N 1
ATOM 600 C CA . GLU A 1 95 ? -1.436 -3.007 -11.059 1.00 14.86 95 GLU A CA 1
ATOM 601 C C . GLU A 1 95 ? -2.241 -1.783 -10.655 1.00 12.87 95 GLU A C 1
ATOM 602 O O . GLU A 1 95 ? -3.102 -1.288 -11.377 1.00 15.84 95 GLU A O 1
ATOM 608 N N . THR A 1 96 ? -1.956 -1.306 -9.458 1.00 11.42 96 THR A N 1
ATOM 609 C CA . THR A 1 96 ? -2.652 -0.147 -8.928 1.00 12.67 96 THR A CA 1
ATOM 610 C C . THR A 1 96 ? -1.653 0.754 -8.192 1.00 12.15 96 THR A C 1
ATOM 611 O O . THR A 1 96 ? -0.534 0.321 -7.891 1.00 12.92 96 THR A O 1
ATOM 627 N N B ARG A 1 97 ? -2.032 1.991 -7.903 0.53 11.85 97 ARG A N 1
ATOM 628 C CA B ARG A 1 97 ? -1.158 2.902 -7.171 0.53 10.47 97 ARG A CA 1
ATOM 629 C C B ARG A 1 97 ? -1.167 2.509 -5.710 0.53 10.33 97 ARG A C 1
ATOM 630 O O B ARG A 1 97 ? -2.233 2.255 -5.135 0.53 12.36 97 ARG A O 1
ATOM 638 N N . PHE A 1 98 ? 0.008 2.449 -5.095 1.00 11.09 98 PHE A N 1
ATOM 639 C CA . PHE A 1 98 ? 0.034 2.205 -3.671 1.00 11.44 98 PHE A CA 1
ATOM 640 C C . PHE A 1 98 ? 1.294 2.786 -3.027 1.00 11.61 98 PHE A C 1
ATOM 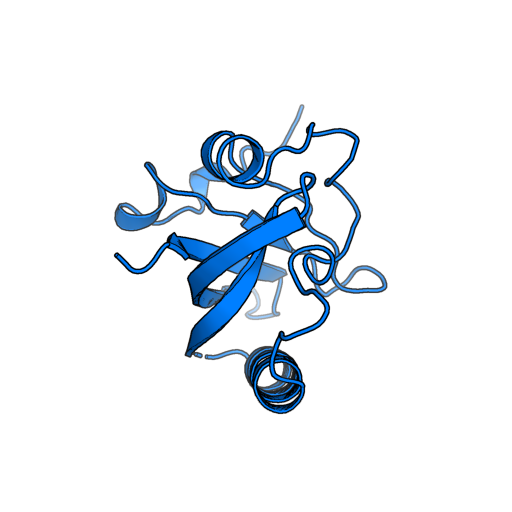641 O O . PHE A 1 98 ? 2.315 3.064 -3.704 1.00 14.15 98 PHE A O 1
ATOM 649 N N . THR A 1 99 ? 1.190 2.992 -1.728 1.00 11.89 99 THR A N 1
ATOM 650 C CA . THR A 1 99 ? 2.279 3.546 -0.927 1.00 9.95 99 THR A CA 1
ATOM 651 C C . THR A 1 99 ? 2.425 2.696 0.319 1.00 11.71 99 THR A C 1
ATOM 652 O O . THR A 1 99 ? 1.414 2.300 0.919 1.00 12.45 99 THR A O 1
ATOM 656 N N . ILE A 1 100 ? 3.661 2.417 0.729 1.00 9.95 100 ILE A N 1
ATOM 657 C CA . ILE A 1 100 ? 3.841 1.654 1.952 1.00 9.24 100 ILE A CA 1
ATOM 658 C C . ILE A 1 100 ? 5.095 2.133 2.652 1.00 8.96 100 ILE A C 1
ATOM 659 O O . ILE A 1 100 ? 6.055 2.544 1.991 1.00 10.09 100 ILE A O 1
ATOM 664 N N . ASP A 1 101 ? 5.070 2.155 3.989 1.00 8.26 101 ASP A N 1
ATOM 665 C CA . ASP A 1 101 ? 6.275 2.467 4.748 1.00 9.82 101 ASP A CA 1
ATOM 666 C C . ASP A 1 101 ? 6.988 1.147 5.041 1.00 10.91 101 ASP A C 1
ATOM 667 O O . ASP A 1 101 ? 6.414 0.265 5.692 1.00 12.21 101 ASP A O 1
ATOM 672 N N . ILE A 1 102 ? 8.235 1.026 4.578 1.00 9.10 102 ILE A N 1
ATOM 673 C CA . ILE A 1 102 ? 8.990 -0.206 4.710 1.00 9.27 102 ILE A CA 1
ATOM 674 C C . ILE A 1 102 ? 10.417 0.135 5.164 1.00 8.04 102 ILE A C 1
ATOM 675 O O . ILE A 1 102 ? 11.012 1.115 4.708 1.00 9.39 102 ILE A O 1
ATOM 680 N N . LEU A 1 103 ? 10.949 -0.677 6.078 1.00 10.44 103 LEU A N 1
ATOM 681 C CA . LEU A 1 103 ? 12.333 -0.479 6.524 1.00 9.31 103 LEU A CA 1
ATOM 682 C C . LEU A 1 103 ? 13.274 -0.906 5.426 1.00 9.02 103 LEU A C 1
ATOM 683 O O . LEU A 1 103 ? 13.159 -2.032 4.924 1.00 10.96 103 LEU A O 1
ATOM 688 N N . ASN A 1 104 ? 14.168 0.005 5.027 1.00 8.36 104 ASN A N 1
ATOM 689 C CA . ASN A 1 104 ? 15.143 -0.264 3.978 1.00 10.24 104 ASN A CA 1
ATOM 690 C C . ASN A 1 104 ? 16.535 0.076 4.481 1.00 9.56 104 ASN A C 1
ATOM 691 O O . ASN A 1 104 ? 16.716 0.667 5.546 1.00 9.90 104 ASN A O 1
ATOM 696 N N . TYR A 1 105 ? 17.529 -0.356 3.713 1.00 8.53 105 TYR A N 1
ATOM 697 C CA . TYR A 1 105 ? 18.926 -0.254 4.154 1.00 8.96 105 TYR A CA 1
ATOM 698 C C . TYR A 1 105 ? 19.802 0.215 3.011 1.00 8.90 105 TYR A C 1
ATOM 699 O O . TYR A 1 105 ? 19.564 -0.111 1.818 1.00 10.90 105 TYR A O 1
ATOM 708 N N . ARG A 1 106 ? 20.853 0.930 3.397 1.00 10.14 106 ARG A N 1
ATOM 709 C CA . ARG A 1 106 ? 21.858 1.368 2.461 1.00 11.79 106 ARG A CA 1
ATOM 710 C C . ARG A 1 106 ? 22.951 0.309 2.362 1.00 10.09 106 ARG A C 1
ATOM 711 O O . ARG A 1 106 ? 23.006 -0.641 3.151 1.00 10.65 106 ARG A O 1
ATOM 719 N N . LYS A 1 107 ? 23.846 0.481 1.394 1.00 10.43 107 LYS A N 1
ATOM 720 C CA . LYS A 1 107 ? 24.956 -0.456 1.234 1.00 11.77 107 LYS A CA 1
ATOM 721 C C . LYS A 1 107 ? 25.783 -0.590 2.534 1.00 10.15 107 LYS A C 1
ATOM 722 O O . LYS A 1 107 ? 26.280 -1.661 2.843 1.00 13.66 107 LYS A O 1
ATOM 728 N N . ASP A 1 108 ? 25.898 0.482 3.312 1.00 10.68 108 ASP A N 1
ATOM 729 C CA . ASP A 1 108 ? 26.700 0.418 4.541 1.00 12.46 108 ASP A CA 1
ATOM 730 C C . ASP A 1 108 ? 25.944 -0.234 5.705 1.00 12.04 108 ASP A C 1
ATOM 731 O O . ASP A 1 108 ? 26.461 -0.311 6.822 1.00 14.01 108 ASP A O 1
ATOM 736 N N . GLY A 1 109 ? 24.703 -0.667 5.445 1.00 10.33 109 GLY A N 1
ATOM 737 C CA . GLY A 1 109 ? 23.927 -1.367 6.447 1.00 11.73 109 GLY A CA 1
ATOM 738 C C . GLY A 1 109 ? 23.076 -0.477 7.315 1.00 12.80 109 GLY A C 1
ATOM 739 O O . GLY A 1 109 ? 22.322 -0.985 8.158 1.00 12.92 109 GLY A O 1
ATOM 740 N N . SER A 1 110 ? 23.187 0.838 7.141 1.00 12.90 110 SER A N 1
ATOM 741 C CA . SER A 1 110 ? 22.353 1.747 7.908 1.00 12.65 110 SER A CA 1
ATOM 742 C C . SER A 1 110 ? 20.908 1.653 7.403 1.00 11.26 110 SER A C 1
ATOM 743 O O . SER A 1 110 ? 20.663 1.379 6.222 1.00 12.51 110 SER A O 1
ATOM 746 N N . ALA A 1 111 ? 19.972 1.879 8.310 1.00 13.63 111 ALA A N 1
ATOM 747 C CA . ALA A 1 111 ? 18.562 1.665 7.998 1.00 12.85 111 ALA A CA 1
ATOM 748 C C . ALA A 1 111 ? 17.758 2.964 7.995 1.00 12.21 111 ALA A C 1
ATOM 749 O O . ALA A 1 111 ? 18.070 3.947 8.722 1.00 14.39 111 ALA A O 1
ATOM 751 N N . PHE A 1 112 ? 16.700 2.961 7.189 1.00 11.15 112 PHE A N 1
ATOM 752 C CA . PHE A 1 112 ? 15.801 4.112 7.133 1.00 9.37 112 PHE A CA 1
ATOM 753 C C . PHE A 1 112 ? 14.410 3.643 6.801 1.00 9.71 112 PHE A C 1
ATOM 754 O O . PHE A 1 112 ? 14.246 2.627 6.115 1.00 10.45 112 PHE A O 1
ATOM 762 N N . VAL A 1 113 ? 13.412 4.344 7.325 1.00 12.05 113 VAL A N 1
ATOM 763 C CA . VAL A 1 113 ? 12.027 4.049 6.943 1.00 10.73 113 VAL A CA 1
ATOM 764 C C . VAL A 1 113 ? 11.790 4.741 5.600 1.00 10.84 113 VAL A C 1
ATOM 765 O O . VAL A 1 113 ? 11.951 5.957 5.469 1.00 12.23 113 VAL A O 1
ATOM 769 N N . ASN A 1 114 ? 11.428 3.933 4.608 1.00 9.71 114 ASN A N 1
ATOM 770 C CA . ASN A 1 114 ? 11.180 4.362 3.233 1.00 10.42 114 ASN A CA 1
ATOM 771 C C . ASN A 1 114 ? 9.664 4.416 2.991 1.00 9.00 114 ASN A C 1
ATOM 772 O O . ASN A 1 114 ? 8.998 3.384 3.073 1.00 11.12 114 ASN A O 1
ATOM 777 N N . ARG A 1 115 ? 9.167 5.606 2.672 1.00 10.59 115 ARG A N 1
ATOM 778 C CA . ARG A 1 115 ? 7.787 5.751 2.208 1.00 10.05 115 ARG A CA 1
ATOM 779 C C . ARG A 1 115 ? 7.848 5.546 0.702 1.00 11.37 115 ARG A C 1
ATOM 780 O O . ARG A 1 115 ? 8.254 6.451 -0.047 1.00 13.02 115 ARG A O 1
ATOM 788 N N . LEU A 1 116 ? 7.486 4.341 0.281 1.00 9.93 116 LEU A N 1
ATOM 789 C CA . LEU A 1 116 ? 7.690 3.878 -1.089 1.00 9.56 116 LEU A CA 1
ATOM 790 C C . LEU A 1 116 ? 6.356 4.023 -1.799 1.00 10.48 116 LEU A C 1
ATOM 791 O O . LEU A 1 116 ? 5.334 3.467 -1.347 1.00 13.03 116 LEU A O 1
ATOM 796 N N . ARG A 1 117 ? 6.364 4.740 -2.922 1.00 10.40 117 ARG A N 1
ATOM 797 C CA . ARG A 1 117 ? 5.162 4.895 -3.730 1.00 10.68 117 ARG A CA 1
ATOM 798 C C . ARG A 1 117 ? 5.371 4.267 -5.106 1.00 11.48 117 ARG A C 1
ATOM 799 O O . ARG A 1 117 ? 6.348 4.584 -5.816 1.00 14.52 117 ARG A O 1
ATOM 807 N N . ILE A 1 118 ? 4.456 3.391 -5.493 1.00 10.68 118 ILE A N 1
ATOM 808 C CA . ILE A 1 118 ? 4.592 2.673 -6.769 1.00 11.48 118 ILE A CA 1
ATOM 809 C C . ILE A 1 118 ? 3.351 2.915 -7.599 1.00 13.64 118 ILE A C 1
ATOM 810 O O . ILE A 1 118 ? 2.217 2.962 -7.072 1.00 13.99 118 ILE A O 1
ATOM 815 N N . ARG A 1 119 ? 3.542 3.070 -8.902 1.00 13.52 119 ARG A N 1
ATOM 816 C CA . ARG A 1 119 ? 2.395 3.131 -9.806 1.00 15.77 119 ARG A CA 1
ATOM 817 C C . ARG A 1 119 ? 2.722 2.405 -11.103 1.00 15.27 119 ARG A C 1
ATOM 818 O O . ARG A 1 119 ? 3.882 2.343 -11.524 1.00 14.47 119 ARG A O 1
ATOM 826 N N . PRO A 1 120 ? 1.709 1.829 -11.738 1.00 15.33 120 PRO A N 1
ATOM 827 C CA . PRO A 1 120 ? 1.900 1.165 -13.022 1.00 13.35 120 PRO A CA 1
ATOM 828 C C . PRO A 1 120 ? 1.858 2.176 -14.161 1.00 13.38 120 PRO A C 1
ATOM 829 O O . PRO A 1 120 ? 1.166 3.208 -14.094 1.00 16.15 120 PRO A O 1
ATOM 833 N N . ILE A 1 121 ? 2.595 1.869 -15.214 1.00 14.57 121 ILE A N 1
ATOM 834 C CA . ILE A 1 121 ? 2.586 2.715 -16.414 1.00 12.77 121 ILE A CA 1
ATOM 835 C C . ILE A 1 121 ? 2.260 1.805 -17.591 1.00 11.54 121 ILE A C 1
ATOM 836 O O . ILE A 1 121 ? 2.846 0.733 -17.713 1.00 14.74 121 ILE A O 1
ATOM 841 N N . TYR A 1 122 ? 1.306 2.232 -18.435 1.00 15.15 122 TYR A N 1
ATOM 842 C CA . TYR A 1 122 ? 0.794 1.399 -19.529 1.00 15.87 122 TYR A CA 1
ATOM 843 C C . TYR A 1 122 ? 1.279 1.879 -20.889 1.00 17.02 122 TYR A C 1
ATOM 844 O O . TYR A 1 122 ? 1.620 3.050 -21.032 1.00 16.57 122 TYR A O 1
ATOM 853 N N . ASP A 1 123 ? 1.323 0.975 -21.871 1.00 17.86 123 ASP A N 1
ATOM 854 C CA . ASP A 1 123 ? 1.557 1.400 -23.257 1.00 19.35 123 ASP A CA 1
ATOM 855 C C . ASP A 1 123 ? 0.227 1.849 -23.901 1.00 19.18 123 ASP A C 1
ATOM 856 O O . ASP A 1 123 ? -0.842 1.699 -23.298 1.00 18.99 123 ASP A O 1
ATOM 861 N N . PRO A 1 124 ? 0.282 2.422 -25.110 1.00 18.51 124 PRO A N 1
ATOM 862 C CA . PRO A 1 124 ? -0.965 2.852 -25.758 1.00 19.81 124 PRO A CA 1
ATOM 863 C C . PRO A 1 124 ? -2.046 1.758 -25.953 1.00 21.39 124 PRO A C 1
ATOM 864 O O . PRO A 1 124 ? -3.230 2.116 -26.012 1.00 25.66 124 PRO A O 1
ATOM 868 N N . GLU A 1 125 ? -1.663 0.480 -26.044 1.00 20.91 125 GLU A N 1
ATOM 869 C CA A GLU A 1 125 ? -2.660 -0.576 -26.167 0.44 20.89 125 GLU A CA 1
ATOM 870 C CA B GLU A 1 125 ? -2.606 -0.643 -26.143 0.56 23.05 125 GLU A CA 1
ATOM 871 C C . GLU A 1 125 ? -3.304 -0.888 -24.817 1.00 23.06 125 GLU A C 1
ATOM 872 O O . GLU A 1 125 ? -4.364 -1.523 -24.753 1.00 29.01 125 GLU A O 1
ATOM 883 N N . GLY A 1 126 ? -2.670 -0.416 -23.744 1.00 23.78 126 GLY A N 1
ATOM 884 C CA . GLY A 1 126 ? -3.185 -0.582 -22.407 1.00 27.18 126 GLY A CA 1
ATOM 885 C C . GLY A 1 126 ? -2.533 -1.738 -21.693 1.00 28.71 126 GLY A C 1
ATOM 886 O O . GLY A 1 126 ? -3.066 -2.204 -20.688 1.00 31.11 126 GLY A O 1
ATOM 887 N N . ASN A 1 127 ? -1.416 -2.226 -22.226 1.00 23.94 127 ASN A N 1
ATOM 888 C CA . ASN A 1 127 ? -0.669 -3.290 -21.577 1.00 24.63 127 ASN A CA 1
ATOM 889 C C . ASN A 1 127 ? 0.285 -2.654 -20.563 1.00 24.05 127 ASN A C 1
ATOM 890 O O . ASN A 1 127 ? 0.844 -1.577 -20.821 1.00 22.74 127 ASN A O 1
ATOM 895 N N . LEU A 1 128 ? 0.474 -3.320 -19.425 1.00 22.97 128 LEU A N 1
ATOM 896 C CA . LEU A 1 128 ? 1.480 -2.888 -18.451 1.00 20.26 128 LEU A CA 1
ATOM 897 C C . LEU A 1 128 ? 2.838 -2.844 -19.103 1.00 18.59 128 LEU A C 1
ATOM 898 O O . LEU A 1 128 ? 3.279 -3.822 -19.707 1.00 24.71 128 LEU A O 1
ATOM 903 N N . MET A 1 129 ? 3.518 -1.716 -18.937 1.00 18.25 129 MET A N 1
ATOM 904 C CA . MET A 1 129 ? 4.801 -1.465 -19.582 1.00 19.34 129 MET A CA 1
ATOM 905 C C . MET A 1 129 ? 5.950 -1.357 -18.558 1.00 16.20 129 MET A C 1
ATOM 906 O O . MET A 1 129 ? 6.989 -2.030 -18.688 1.00 17.30 129 MET A O 1
ATOM 911 N N . PHE A 1 130 ? 5.754 -0.527 -17.533 1.00 14.96 130 PHE A N 1
ATOM 912 C CA . PHE A 1 130 ? 6.763 -0.326 -16.484 1.00 13.96 130 PHE A CA 1
ATOM 913 C C . PHE A 1 130 ? 6.042 -0.133 -15.160 1.00 12.40 130 PHE A C 1
ATOM 914 O O . PHE A 1 130 ? 4.829 0.178 -15.132 1.00 13.48 130 PHE A O 1
ATOM 922 N N . PHE A 1 131 ? 6.789 -0.259 -14.060 1.00 11.12 131 PHE A N 1
ATOM 923 C CA . PHE A 1 131 ? 6.357 0.322 -12.792 1.00 10.69 131 PHE A CA 1
ATOM 924 C C . PHE A 1 131 ? 7.265 1.513 -12.506 1.00 14.81 131 PHE A C 1
ATOM 925 O O . PHE A 1 131 ? 8.475 1.450 -12.783 1.00 11.78 131 PHE A O 1
ATOM 933 N N . ALA A 1 132 ? 6.699 2.594 -11.967 1.00 13.12 132 ALA A N 1
ATOM 934 C CA . ALA A 1 132 ? 7.510 3.688 -11.439 1.00 13.74 132 ALA A CA 1
ATOM 935 C C . ALA A 1 132 ? 7.474 3.584 -9.927 1.00 12.34 132 ALA A C 1
ATOM 936 O O . ALA A 1 132 ? 6.421 3.262 -9.352 1.00 13.58 132 ALA A O 1
ATOM 938 N N . GLY A 1 133 ? 8.614 3.844 -9.291 1.00 13.10 133 GLY A N 1
ATOM 939 C CA . GLY A 1 133 ? 8.727 3.763 -7.839 1.00 12.41 133 GLY A CA 1
ATOM 940 C C . GLY A 1 133 ? 9.422 4.992 -7.337 1.00 15.95 133 GLY A C 1
ATOM 941 O O . GLY A 1 133 ? 10.470 5.360 -7.872 1.00 23.64 133 GLY A O 1
ATOM 942 N N . ALA A 1 134 ? 8.893 5.628 -6.313 1.00 11.64 134 ALA A N 1
ATOM 943 C CA . ALA A 1 134 ? 9.551 6.789 -5.751 1.00 13.13 134 ALA A CA 1
ATOM 944 C C . ALA A 1 134 ? 9.821 6.506 -4.271 1.00 13.06 134 ALA A C 1
ATOM 945 O O . ALA A 1 134 ? 8.944 6.020 -3.537 1.00 14.25 134 ALA A O 1
ATOM 947 N N . GLN A 1 135 ? 11.049 6.759 -3.826 1.00 12.84 135 GLN A N 1
ATOM 948 C CA . GLN A 1 135 ? 11.422 6.536 -2.431 1.00 13.19 135 GLN A CA 1
ATOM 949 C C . GLN A 1 135 ? 11.539 7.841 -1.668 1.00 17.11 135 GLN A C 1
ATOM 950 O O . GLN A 1 135 ? 12.160 8.804 -2.140 1.00 17.59 135 GLN A O 1
ATOM 956 N N . ASN A 1 136 ? 10.977 7.875 -0.466 1.00 14.61 136 ASN A N 1
ATOM 957 C CA . ASN A 1 136 ? 11.072 9.057 0.378 1.00 15.81 136 ASN A CA 1
ATOM 958 C C . ASN A 1 136 ? 11.373 8.640 1.810 1.00 14.92 136 ASN A C 1
ATOM 959 O O . ASN A 1 136 ? 10.512 8.068 2.475 1.00 15.47 136 ASN A O 1
ATOM 964 N N . PRO A 1 137 ? 12.579 8.943 2.314 1.00 13.75 137 PRO A N 1
ATOM 965 C CA . PRO A 1 137 ? 12.905 8.635 3.712 1.00 15.61 137 PRO A CA 1
ATOM 966 C C . PRO A 1 137 ? 11.985 9.399 4.653 1.00 20.41 137 PRO A C 1
ATOM 967 O O . PRO A 1 137 ? 11.843 10.623 4.498 1.00 21.97 137 PRO A O 1
ATOM 971 N N . VAL A 1 138 ? 11.360 8.693 5.596 1.00 17.28 138 VAL A N 1
ATOM 972 C CA . VAL A 1 138 ? 10.409 9.309 6.534 1.00 16.51 138 VAL A CA 1
ATOM 973 C C . VAL A 1 138 ? 11.199 9.825 7.711 1.00 21.48 138 VAL A C 1
ATOM 974 O O . VAL A 1 138 ? 11.966 9.082 8.311 1.00 26.13 138 VAL A O 1
ATOM 978 N N . LEU A 1 139 ? 11.001 11.104 8.015 1.00 28.35 139 LEU A N 1
ATOM 979 C CA . LEU A 1 139 ? 11.826 11.842 8.968 1.00 40.10 139 LEU A CA 1
ATOM 980 C C . LEU A 1 139 ? 11.141 11.998 10.334 1.00 41.54 139 LEU A C 1
ATOM 981 O O . LEU A 1 139 ? 9.917 11.894 10.447 1.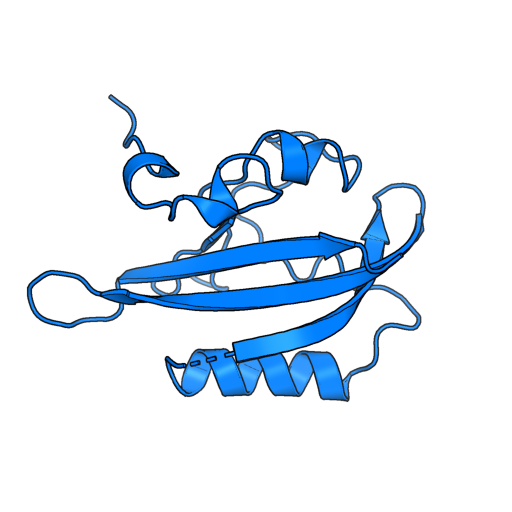00 43.84 139 LEU A O 1
#

CATH classification: 3.30.450.20

InterPro domains:
  IPR000014 PAS domain [PF13426] (45-134)
  IPR000014 PAS domain [PS50112] (21-96)
  IPR000014 PAS domain [TIGR00229] (48-134)
  IPR000014 PAS domain [cd00130] (46-139)
  IPR000700 PAS-associated, C-terminal [PS50113] (97-139)
  IPR035965 PAS domain superfamily [SSF55785] (38-134)

Secondary structure (DSSP, 8-state):
----GGGG--TTTTTSEEEEE-TTSTT--EEEE-HHHHHHHT--HHHHTTS-GGGG--TT--HHHHHHHHHHHHHT--EEEEEEEE-TTS-EEEEEEEEEEEE-TTS-EEEEEEEEEE--